Protein AF-A0A9X6NEK0-F1 (afdb_monomer_lite)

Structure (mmCIF, N/CA/C/O backbone):
data_AF-A0A9X6NEK0-F1
#
_entry.id   AF-A0A9X6NEK0-F1
#
l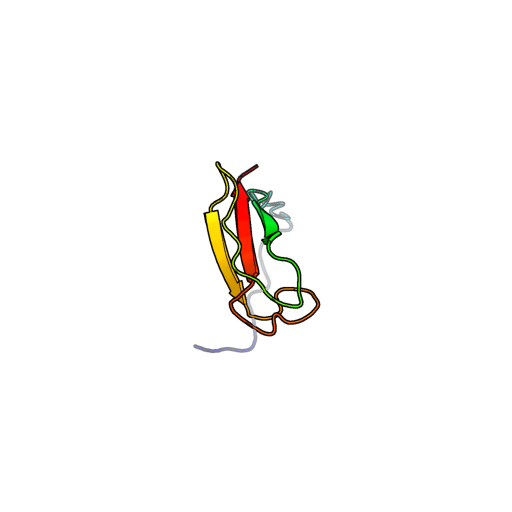oop_
_atom_site.group_PDB
_atom_site.id
_atom_site.type_symbol
_atom_site.label_atom_id
_atom_site.label_alt_id
_atom_site.label_comp_id
_atom_site.label_asym_id
_atom_site.label_entity_id
_atom_site.label_seq_id
_atom_site.pdbx_PDB_ins_code
_atom_site.Cartn_x
_atom_site.Cartn_y
_atom_site.Cartn_z
_atom_site.occupancy
_atom_site.B_iso_or_equiv
_atom_site.auth_seq_id
_atom_site.auth_comp_id
_atom_site.auth_asym_id
_atom_site.auth_atom_id
_atom_site.pdbx_PDB_model_num
ATOM 1 N N . MET A 1 1 ? 24.797 -17.781 20.443 1.00 35.41 1 MET A N 1
ATOM 2 C CA . MET A 1 1 ? 25.071 -16.891 21.577 1.00 35.41 1 MET A CA 1
ATOM 3 C C . MET A 1 1 ? 24.325 -15.572 21.355 1.00 35.41 1 MET A C 1
ATOM 5 O O . MET A 1 1 ? 24.811 -14.704 20.653 1.00 35.41 1 MET A O 1
ATOM 9 N N . GLN A 1 2 ? 23.163 -15.426 21.989 1.00 51.44 2 GLN A N 1
ATOM 10 C CA . GLN A 1 2 ? 22.631 -14.128 22.406 1.00 51.44 2 GLN A CA 1
ATOM 11 C C . GLN A 1 2 ? 23.604 -13.466 23.386 1.00 51.44 2 GLN A C 1
ATOM 13 O O . GLN A 1 2 ? 23.502 -13.751 24.567 1.00 51.44 2 GLN A O 1
ATOM 18 N N . PHE A 1 3 ? 24.599 -12.687 22.968 1.00 40.84 3 PHE A N 1
ATOM 19 C CA . PHE A 1 3 ? 25.542 -12.112 23.943 1.00 40.84 3 PHE A CA 1
ATOM 20 C C . PHE A 1 3 ? 25.946 -10.718 23.450 1.00 40.84 3 PHE A C 1
ATOM 22 O O . PHE A 1 3 ? 26.414 -10.569 22.330 1.00 40.84 3 PHE A O 1
ATOM 29 N N . SER A 1 4 ? 25.559 -9.632 24.128 1.00 56.34 4 SER A N 1
ATOM 30 C CA . SER A 1 4 ? 25.986 -9.253 25.485 1.00 56.34 4 SER A CA 1
ATOM 31 C C . SER A 1 4 ? 27.514 -9.267 25.600 1.00 56.34 4 SER A C 1
ATOM 33 O O . SER A 1 4 ? 28.093 -10.310 25.865 1.00 56.34 4 SER A O 1
ATOM 35 N N . GLY A 1 5 ? 28.132 -8.097 25.391 1.00 49.69 5 GLY A N 1
ATOM 36 C CA . GLY A 1 5 ? 29.404 -7.686 26.004 1.00 49.69 5 GLY A CA 1
ATOM 37 C C . GLY A 1 5 ? 30.732 -8.246 25.464 1.00 49.69 5 GLY A C 1
ATOM 38 O O . GLY A 1 5 ? 31.042 -9.397 25.720 1.00 49.69 5 GLY A O 1
ATOM 39 N N . SER A 1 6 ? 31.560 -7.327 24.919 1.00 55.00 6 SER A N 1
ATOM 40 C CA . SER A 1 6 ? 33.049 -7.240 24.976 1.00 55.00 6 SER A CA 1
ATOM 41 C C . SER A 1 6 ? 33.909 -8.415 24.444 1.00 55.00 6 SER A C 1
ATOM 43 O O . SER A 1 6 ? 33.405 -9.523 24.336 1.00 55.00 6 SER A O 1
ATOM 45 N N . PRO A 1 7 ? 35.237 -8.284 24.182 1.00 52.09 7 PRO A N 1
ATOM 46 C CA . PRO A 1 7 ? 36.133 -7.118 24.135 1.00 52.09 7 PRO A CA 1
ATOM 47 C C . PRO A 1 7 ? 37.184 -7.242 22.990 1.00 52.09 7 PRO A C 1
ATOM 49 O O . PRO A 1 7 ? 38.234 -7.843 23.183 1.00 52.09 7 PRO A O 1
ATOM 52 N N . PHE A 1 8 ? 36.973 -6.671 21.802 1.00 48.84 8 PHE A N 1
ATOM 53 C CA . PHE A 1 8 ? 38.050 -6.578 20.793 1.00 48.84 8 PHE A CA 1
ATOM 54 C C . PHE A 1 8 ? 38.141 -5.162 20.235 1.00 48.84 8 PHE A C 1
ATOM 56 O O . PHE A 1 8 ? 37.902 -4.867 19.068 1.00 48.84 8 PHE A O 1
ATOM 63 N N . LEU A 1 9 ? 38.503 -4.267 21.153 1.00 56.94 9 LEU A N 1
ATOM 64 C CA . LEU A 1 9 ? 39.349 -3.122 20.855 1.00 56.94 9 LEU A CA 1
ATOM 65 C C . LEU A 1 9 ? 40.586 -3.624 20.106 1.00 56.94 9 LEU A C 1
ATOM 67 O O . LEU A 1 9 ? 41.437 -4.264 20.713 1.00 56.94 9 LEU A O 1
ATOM 71 N N . CYS A 1 10 ? 40.639 -3.360 18.805 1.00 53.38 10 CYS A N 1
ATOM 72 C CA . CYS A 1 10 ? 41.811 -3.016 17.997 1.00 53.38 10 CYS A CA 1
ATOM 73 C C . CYS A 1 10 ? 41.513 -3.500 16.580 1.00 53.38 10 CYS A C 1
ATOM 75 O O . CYS A 1 10 ? 41.501 -4.697 16.326 1.00 53.38 10 CYS A O 1
ATOM 77 N N . PHE A 1 11 ? 41.189 -2.582 15.682 1.00 49.72 11 PHE A N 1
ATOM 78 C CA . PHE A 1 11 ? 41.955 -2.346 14.465 1.00 49.72 11 PHE A CA 1
ATOM 79 C C . PHE A 1 11 ? 41.133 -1.412 13.570 1.00 49.72 11 PHE A C 1
ATOM 81 O O . PHE A 1 11 ? 40.048 -1.729 13.101 1.00 49.72 11 PHE A O 1
ATOM 88 N N . ILE A 1 12 ? 41.765 -0.271 13.315 1.00 55.19 12 ILE A N 1
ATOM 89 C CA . ILE A 1 12 ? 41.623 0.610 12.159 1.00 55.19 12 ILE A CA 1
ATOM 90 C C . ILE A 1 12 ? 40.387 1.513 12.104 1.00 55.19 12 ILE A C 1
ATOM 92 O O . ILE A 1 12 ?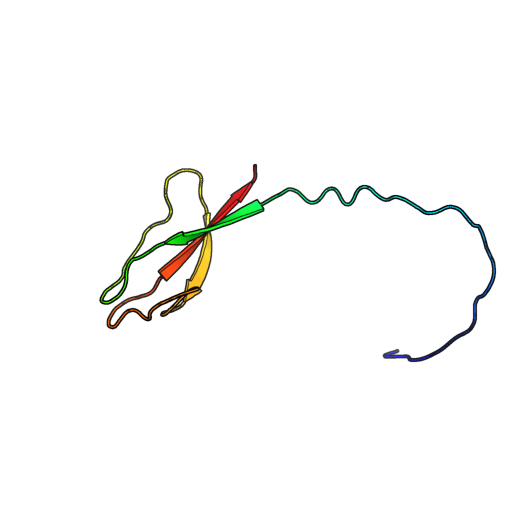 39.281 1.150 11.723 1.00 55.19 12 ILE A O 1
ATOM 96 N N . LEU A 1 13 ? 40.694 2.772 12.409 1.00 56.84 13 LEU A N 1
ATOM 97 C CA . LEU A 1 13 ? 40.118 4.023 11.935 1.00 56.84 13 LEU A CA 1
ATOM 98 C C . LEU A 1 13 ? 39.972 4.055 10.393 1.00 56.84 13 LEU A C 1
ATOM 100 O O . LEU A 1 13 ? 40.554 4.892 9.714 1.00 56.84 13 LEU A O 1
ATOM 104 N N . THR A 1 14 ? 39.224 3.128 9.813 1.00 55.12 14 THR A N 1
ATOM 105 C CA . THR A 1 14 ? 38.735 3.203 8.439 1.00 55.12 14 THR A CA 1
ATOM 106 C C . THR A 1 14 ? 37.235 3.112 8.554 1.00 55.12 14 THR A C 1
ATOM 108 O O . THR A 1 14 ? 36.672 2.020 8.618 1.00 55.12 14 THR A O 1
ATOM 111 N N . ILE A 1 15 ? 36.599 4.278 8.666 1.00 61.97 15 ILE A N 1
ATOM 112 C CA . ILE A 1 15 ? 35.159 4.419 8.502 1.00 61.97 15 ILE A CA 1
ATOM 113 C C . ILE A 1 15 ? 34.864 3.789 7.145 1.00 61.97 15 ILE A C 1
ATOM 115 O O . ILE A 1 15 ? 35.133 4.389 6.106 1.00 61.97 15 ILE A O 1
ATOM 119 N N . ALA A 1 16 ? 34.387 2.548 7.142 1.00 58.81 16 ALA A N 1
ATOM 120 C CA . ALA A 1 16 ? 33.744 1.994 5.979 1.00 58.81 16 ALA A CA 1
ATOM 121 C C . ALA A 1 16 ? 32.469 2.820 5.844 1.00 58.81 16 ALA A C 1
ATOM 123 O O . ALA A 1 16 ? 31.437 2.513 6.439 1.00 58.81 16 ALA A O 1
ATOM 124 N N . ILE A 1 17 ? 32.573 3.934 5.118 1.00 64.00 17 ILE A N 1
ATOM 125 C CA . ILE A 1 17 ? 31.428 4.592 4.515 1.00 64.00 17 ILE A CA 1
ATOM 126 C C . ILE A 1 17 ? 30.992 3.584 3.462 1.00 64.00 17 ILE A C 1
ATOM 128 O O . ILE A 1 17 ? 31.380 3.663 2.304 1.00 64.00 17 ILE A O 1
ATOM 132 N N . VAL A 1 18 ? 30.317 2.526 3.899 1.00 63.34 18 VAL A N 1
ATOM 133 C CA . VAL A 1 18 ? 29.599 1.662 2.986 1.00 63.34 18 VAL A CA 1
ATOM 134 C C . VAL A 1 18 ? 28.497 2.585 2.493 1.00 6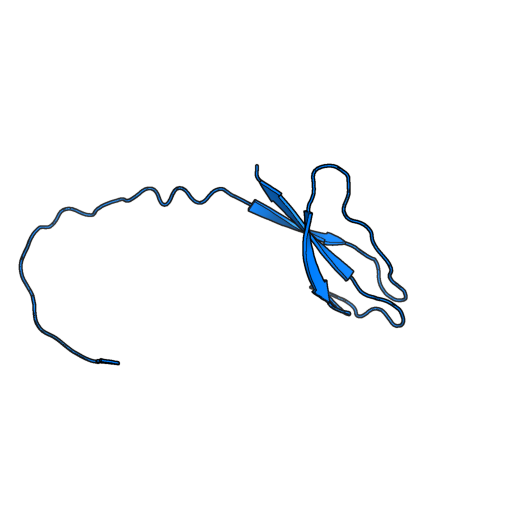3.34 18 VAL A C 1
ATOM 136 O O . VAL A 1 18 ? 27.661 2.975 3.315 1.00 63.34 18 VAL A O 1
ATOM 139 N N . PRO A 1 19 ? 28.477 3.021 1.219 1.00 60.81 19 PRO A N 1
ATOM 140 C CA . PRO A 1 19 ? 27.218 3.470 0.677 1.00 60.81 19 PRO A CA 1
ATOM 141 C C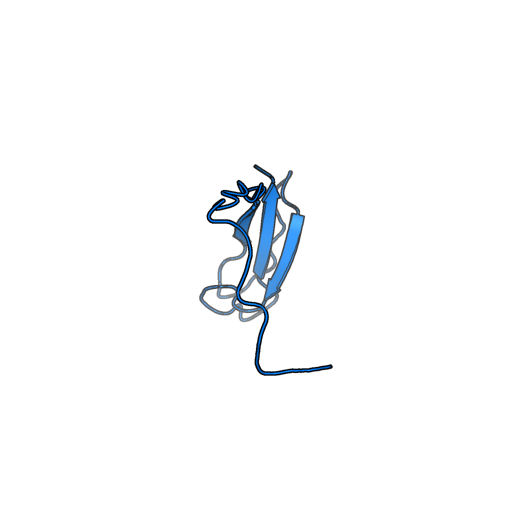 . PRO A 1 19 ? 26.343 2.228 0.769 1.00 60.81 19 PRO A C 1
ATOM 143 O O . PRO A 1 19 ? 26.512 1.272 0.012 1.00 60.81 19 PRO A O 1
ATOM 146 N N . THR A 1 20 ? 25.481 2.171 1.781 1.00 59.56 20 THR A N 1
ATOM 147 C CA . THR A 1 20 ? 24.383 1.224 1.755 1.00 59.56 20 THR A CA 1
ATOM 148 C C . THR A 1 20 ? 23.680 1.551 0.456 1.00 59.56 20 THR A C 1
ATOM 150 O O . THR A 1 20 ? 23.141 2.650 0.317 1.00 59.56 20 THR A O 1
ATOM 153 N N . LEU A 1 21 ? 23.782 0.656 -0.524 1.00 58.59 21 LEU A N 1
ATOM 154 C CA . LEU A 1 21 ? 23.024 0.736 -1.757 1.00 58.59 21 LEU A CA 1
ATOM 155 C C . LEU A 1 21 ? 21.575 0.463 -1.343 1.00 58.59 21 LEU A C 1
ATOM 157 O O . LEU A 1 21 ? 21.053 -0.636 -1.494 1.00 58.59 21 LEU A O 1
ATOM 161 N N . THR A 1 22 ? 20.963 1.431 -0.663 1.00 61.69 22 THR A N 1
ATOM 162 C CA . THR A 1 22 ? 19.552 1.422 -0.342 1.00 61.69 22 THR A CA 1
ATOM 163 C C . THR A 1 22 ? 18.896 1.689 -1.671 1.00 61.69 22 THR A C 1
ATOM 165 O O . THR A 1 22 ? 18.755 2.842 -2.069 1.00 61.69 22 THR A O 1
ATOM 168 N N . THR A 1 23 ? 18.582 0.619 -2.397 1.00 65.38 23 THR A N 1
ATOM 169 C CA . THR A 1 23 ? 17.602 0.676 -3.475 1.00 65.38 23 THR A CA 1
ATOM 170 C C . THR A 1 23 ? 16.385 1.369 -2.885 1.00 65.38 23 THR A C 1
ATOM 172 O O . THR A 1 23 ? 15.724 0.813 -2.000 1.00 65.38 23 THR A O 1
ATOM 175 N N . ALA A 1 24 ? 16.191 2.633 -3.250 1.00 73.50 24 ALA A N 1
ATOM 176 C CA . ALA A 1 24 ? 15.164 3.466 -2.665 1.00 73.50 24 ALA A CA 1
ATOM 177 C C . ALA A 1 24 ? 13.830 2.952 -3.200 1.00 73.50 24 ALA A C 1
ATOM 179 O O . ALA A 1 24 ? 13.433 3.243 -4.320 1.00 73.50 24 ALA A O 1
ATOM 180 N N . SER A 1 25 ? 13.161 2.103 -2.424 1.00 86.00 25 SER A N 1
ATOM 181 C CA . SER A 1 25 ? 11.821 1.650 -2.769 1.00 86.00 25 SER A CA 1
ATOM 182 C C . SER A 1 25 ? 10.824 2.729 -2.364 1.00 86.00 25 SER A C 1
ATOM 184 O O . SER A 1 25 ? 10.710 3.047 -1.174 1.00 86.00 25 SER A O 1
ATOM 186 N N . ILE A 1 26 ? 10.087 3.273 -3.328 1.00 91.12 26 ILE A N 1
ATOM 187 C CA . ILE A 1 26 ? 8.990 4.200 -3.052 1.00 91.12 26 ILE A CA 1
ATOM 188 C C . ILE A 1 26 ? 7.764 3.356 -2.722 1.00 91.12 26 ILE A C 1
ATOM 190 O O . ILE A 1 26 ? 7.379 2.487 -3.497 1.00 91.12 26 ILE A O 1
ATOM 194 N N . CYS A 1 27 ? 7.146 3.604 -1.569 1.00 93.69 27 CYS A N 1
ATOM 195 C CA . CYS A 1 27 ? 5.967 2.876 -1.111 1.00 93.69 27 CYS A CA 1
ATOM 196 C C . CYS A 1 27 ? 4.853 3.841 -0.717 1.00 93.69 27 CYS A C 1
ATOM 198 O O . CYS A 1 27 ? 5.103 4.821 -0.016 1.00 93.69 27 CYS A O 1
ATOM 200 N N . ARG A 1 28 ? 3.614 3.519 -1.091 1.00 93.50 28 ARG A N 1
ATOM 201 C CA . ARG A 1 28 ? 2.420 4.270 -0.696 1.00 93.50 28 ARG A CA 1
ATOM 202 C C . ARG A 1 28 ? 1.237 3.348 -0.443 1.00 93.50 28 ARG A C 1
ATOM 204 O O . ARG A 1 28 ? 1.145 2.266 -1.019 1.00 93.50 28 ARG A O 1
ATOM 211 N N . TRP A 1 29 ? 0.338 3.767 0.434 1.00 95.06 29 TRP A N 1
ATOM 212 C CA . TRP A 1 29 ? -0.899 3.044 0.680 1.00 95.06 29 TRP A CA 1
ATOM 21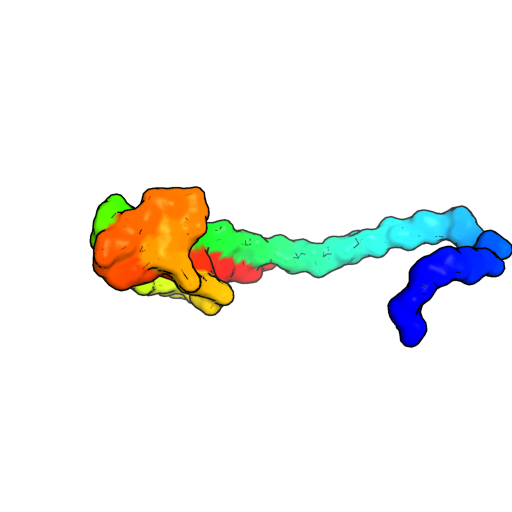3 C C . TRP A 1 29 ? -2.001 3.526 -0.256 1.00 95.06 29 TRP A C 1
ATOM 215 O O . TRP A 1 29 ? -2.254 4.719 -0.395 1.00 95.06 29 TRP A O 1
ATOM 225 N N . GLU A 1 30 ? -2.666 2.566 -0.881 1.00 94.56 30 GLU A N 1
ATOM 226 C CA . GLU A 1 30 ? -3.788 2.763 -1.784 1.00 94.56 30 GLU A CA 1
ATOM 227 C C . GLU A 1 30 ? -5.102 2.386 -1.104 1.00 94.56 30 GLU A C 1
ATOM 229 O O . GLU A 1 30 ? -5.174 1.417 -0.342 1.00 94.56 30 GLU A O 1
ATOM 234 N N . GLY A 1 31 ? -6.164 3.116 -1.445 1.00 92.00 31 GLY A N 1
ATOM 235 C CA . GLY A 1 31 ? -7.530 2.882 -0.979 1.00 92.00 31 GLY A CA 1
ATOM 236 C C . GLY A 1 31 ? -8.020 3.953 -0.005 1.00 92.00 31 GLY A C 1
ATOM 237 O O . GLY A 1 31 ? -7.368 4.268 0.990 1.00 92.00 31 GLY A O 1
ATOM 238 N N . THR A 1 32 ? -9.220 4.476 -0.249 1.00 93.25 32 THR A N 1
ATOM 239 C CA . THR A 1 32 ? -9.816 5.570 0.534 1.00 93.25 32 THR A CA 1
ATOM 240 C C . THR A 1 32 ? -10.894 5.030 1.466 1.00 93.25 32 THR A C 1
ATOM 242 O O . THR A 1 32 ? -11.830 4.366 1.033 1.00 93.25 32 THR A O 1
ATOM 245 N N . ALA A 1 33 ? -10.755 5.292 2.767 1.00 92.69 33 ALA A N 1
ATOM 246 C CA . ALA A 1 33 ? -11.800 4.970 3.740 1.00 92.69 33 ALA A CA 1
ATOM 247 C C . ALA A 1 33 ? -13.002 5.917 3.533 1.00 92.69 33 ALA A C 1
ATOM 249 O O . ALA A 1 33 ? -12.776 7.058 3.131 1.00 92.69 33 ALA A O 1
ATOM 250 N N . PRO A 1 34 ? -14.257 5.504 3.807 1.00 85.69 34 PRO A N 1
ATOM 251 C CA . PRO A 1 34 ? -14.643 4.379 4.658 1.00 85.69 34 PRO A CA 1
ATOM 252 C C . PRO A 1 34 ? -14.951 3.023 3.997 1.00 85.69 34 PRO A C 1
ATOM 254 O O . PRO A 1 34 ? -15.222 2.111 4.748 1.00 85.69 34 PRO A O 1
ATOM 257 N N . PHE A 1 35 ? -14.878 2.756 2.695 1.00 79.44 35 PHE A N 1
ATOM 258 C CA . PHE A 1 35 ? -15.022 1.366 2.188 1.00 79.44 35 PHE A CA 1
ATOM 259 C C . PHE A 1 35 ? -14.020 1.129 1.042 1.00 79.44 35 PHE A C 1
ATOM 261 O O . PHE A 1 35 ? -14.051 1.870 0.067 1.00 79.44 35 PHE A O 1
ATOM 268 N N . CYS A 1 36 ? -13.109 0.149 1.151 1.00 85.19 36 CYS A N 1
ATOM 269 C CA . CYS A 1 36 ? -11.903 0.064 0.307 1.00 85.19 36 CYS A CA 1
ATOM 270 C C . CYS A 1 36 ? -11.700 -1.315 -0.344 1.00 85.19 36 CYS A C 1
ATOM 272 O O . CYS A 1 36 ? -11.691 -2.319 0.353 1.00 85.19 36 CYS A O 1
ATOM 274 N N . SER A 1 37 ? -11.380 -1.363 -1.636 1.00 88.06 37 SER A N 1
ATOM 275 C CA . SER A 1 37 ? -10.805 -2.533 -2.328 1.00 88.06 37 SER A CA 1
ATOM 276 C C . SER A 1 37 ? -9.883 -2.036 -3.451 1.00 88.06 37 SER A C 1
ATOM 278 O O . SER A 1 37 ? -10.299 -1.980 -4.605 1.00 88.06 37 SER A O 1
ATOM 280 N N . PRO A 1 38 ? -8.669 -1.572 -3.122 1.00 90.81 38 PRO A N 1
ATOM 281 C CA . PRO A 1 38 ? -7.741 -0.987 -4.076 1.00 90.81 38 PRO A CA 1
ATOM 282 C C . PRO A 1 38 ? -7.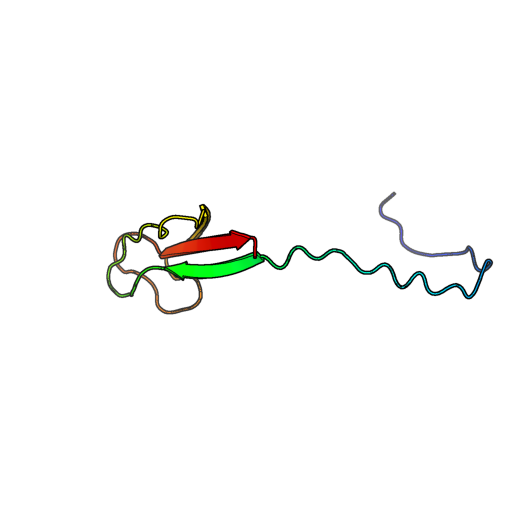039 -2.062 -4.909 1.00 90.81 38 PRO A C 1
ATOM 284 O O . PRO A 1 38 ? -6.995 -3.237 -4.547 1.00 90.81 38 PRO A O 1
ATOM 287 N N . VAL A 1 39 ? -6.419 -1.616 -5.995 1.00 93.38 39 VAL A N 1
ATOM 288 C CA . VAL A 1 39 ? -5.466 -2.377 -6.807 1.00 93.38 39 VAL A CA 1
ATOM 289 C C . VAL A 1 39 ? -4.214 -1.512 -6.930 1.00 93.38 39 VAL A C 1
ATOM 291 O O . VAL A 1 39 ? -4.326 -0.289 -6.998 1.00 93.38 39 VAL A O 1
ATOM 294 N N . CYS A 1 40 ? -3.028 -2.121 -6.902 1.00 94.25 40 CYS A N 1
ATOM 295 C CA . CYS A 1 40 ? -1.803 -1.374 -7.175 1.00 94.25 40 CYS A CA 1
ATOM 296 C C . CYS A 1 40 ? -1.761 -0.988 -8.655 1.00 94.25 40 CYS A C 1
ATOM 298 O O . CYS A 1 40 ? -2.068 -1.818 -9.507 1.00 94.25 40 CYS A O 1
ATOM 300 N N . SER A 1 41 ? -1.387 0.256 -8.949 1.00 90.69 41 SER A N 1
ATOM 301 C CA . SER A 1 41 ? -1.194 0.724 -10.324 1.00 90.69 41 SER A CA 1
ATOM 302 C C . SER A 1 41 ? -0.139 -0.103 -11.063 1.00 90.69 41 SER A C 1
ATOM 304 O O . SER A 1 41 ? 0.750 -0.685 -10.440 1.00 90.69 41 SER A O 1
ATOM 306 N N . ASP A 1 42 ? -0.198 -0.114 -12.395 1.00 91.94 42 ASP A N 1
ATOM 307 C CA . ASP A 1 42 ? 0.798 -0.793 -13.226 1.00 91.94 42 ASP A CA 1
ATOM 308 C C . ASP A 1 42 ? 2.229 -0.354 -12.887 1.00 91.94 42 ASP A C 1
ATOM 310 O O . ASP A 1 42 ? 2.514 0.829 -12.689 1.00 91.94 42 ASP A O 1
ATOM 314 N N . GLY A 1 43 ? 3.132 -1.331 -12.791 1.00 90.00 43 GLY A N 1
ATOM 315 C CA . GLY A 1 43 ? 4.519 -1.126 -12.360 1.00 90.00 43 GLY A CA 1
ATOM 316 C C . GLY A 1 43 ? 4.725 -1.123 -10.842 1.00 90.00 43 GLY A C 1
ATOM 317 O O . GLY A 1 43 ? 5.866 -1.175 -10.394 1.00 90.00 43 GLY A O 1
ATOM 318 N N . TRP A 1 44 ? 3.655 -1.139 -10.043 1.00 94.94 44 TRP A N 1
ATOM 319 C CA . TRP A 1 44 ? 3.733 -1.237 -8.587 1.00 94.94 44 TRP A CA 1
ATOM 320 C C . TRP A 1 44 ? 3.319 -2.627 -8.115 1.00 94.94 44 TRP A C 1
ATOM 322 O O . TRP A 1 44 ? 2.343 -3.206 -8.592 1.00 94.94 44 TRP A O 1
ATOM 332 N N . TYR A 1 45 ? 4.025 -3.157 -7.121 1.00 93.88 45 TYR A N 1
ATOM 333 C CA . TYR A 1 45 ? 3.691 -4.438 -6.507 1.00 93.88 45 TYR A CA 1
ATOM 334 C C . TYR A 1 45 ? 3.078 -4.240 -5.122 1.00 93.88 45 TYR A C 1
ATOM 336 O O . TYR A 1 45 ? 3.422 -3.315 -4.381 1.00 93.88 45 TYR A O 1
ATOM 344 N N . ARG A 1 46 ? 2.167 -5.140 -4.745 1.00 94.88 46 ARG A N 1
ATOM 345 C CA . ARG A 1 46 ? 1.588 -5.164 -3.401 1.00 94.88 46 ARG A CA 1
ATOM 346 C C . ARG A 1 46 ? 2.615 -5.720 -2.419 1.00 94.88 46 ARG A C 1
ATOM 348 O O . ARG A 1 46 ? 2.886 -6.917 -2.419 1.00 94.88 46 ARG A O 1
ATOM 355 N N . ALA A 1 47 ? 3.148 -4.851 -1.572 1.00 94.38 47 ALA A N 1
ATOM 356 C CA . ALA A 1 47 ? 4.055 -5.215 -0.491 1.00 94.38 47 ALA A CA 1
ATOM 357 C C . ALA A 1 47 ? 3.306 -5.621 0.785 1.00 94.38 47 ALA A C 1
ATOM 359 O O . ALA A 1 47 ? 3.791 -6.461 1.534 1.00 94.38 47 ALA A O 1
ATOM 360 N N . ASP A 1 48 ? 2.135 -5.027 1.043 1.00 94.88 48 ASP A N 1
ATOM 361 C CA . ASP A 1 48 ? 1.357 -5.299 2.256 1.00 94.88 48 ASP A CA 1
ATOM 362 C C . ASP A 1 48 ? -0.144 -5.010 2.062 1.00 94.88 48 ASP A C 1
ATOM 364 O O . ASP A 1 48 ? -0.575 -4.452 1.046 1.00 94.88 48 ASP A O 1
ATOM 368 N N . SER A 1 49 ? -0.965 -5.381 3.041 1.00 94.81 49 SER A N 1
ATOM 369 C CA . SER A 1 49 ? -2.375 -5.012 3.127 1.00 94.81 49 SER A CA 1
ATOM 370 C C . SER A 1 49 ? -2.845 -4.837 4.560 1.00 94.81 49 SER A C 1
ATOM 372 O O . SER A 1 49 ? -2.625 -5.701 5.401 1.00 94.81 49 SER A O 1
ATOM 374 N N . SER A 1 50 ? -3.592 -3.769 4.811 1.00 94.25 50 SER A N 1
ATOM 375 C CA . SER A 1 50 ? -4.126 -3.447 6.131 1.00 94.25 50 SER A CA 1
ATOM 376 C C . SER A 1 50 ? -5.484 -2.783 5.995 1.00 94.25 50 SER A C 1
ATOM 378 O O . SER A 1 50 ? -5.739 -2.054 5.044 1.00 94.25 50 SER A O 1
ATOM 380 N N . ARG A 1 51 ? -6.372 -2.994 6.966 1.00 93.19 51 ARG A N 1
ATOM 381 C CA . ARG A 1 51 ? -7.700 -2.367 6.972 1.00 93.19 51 ARG A CA 1
ATOM 382 C C . ARG A 1 51 ? -7.631 -0.844 7.115 1.00 93.19 51 ARG A C 1
ATOM 384 O O . ARG A 1 51 ? -8.532 -0.158 6.651 1.00 93.19 51 ARG A O 1
ATOM 391 N N . CYS A 1 52 ? -6.579 -0.320 7.732 1.00 92.31 52 CYS A N 1
ATOM 392 C CA . CYS A 1 52 ? -6.401 1.117 7.958 1.00 92.31 52 CYS A CA 1
ATOM 393 C C . CYS A 1 52 ? -5.205 1.688 7.199 1.00 92.31 52 CYS A C 1
ATOM 395 O O . CYS A 1 52 ? -5.205 2.871 6.869 1.00 92.31 52 CYS A O 1
ATOM 397 N N . GLY A 1 53 ? -4.227 0.837 6.870 1.00 91.06 53 GLY A N 1
ATOM 398 C CA . GLY A 1 53 ? -2.944 1.279 6.341 1.00 91.06 53 GLY A CA 1
ATOM 399 C C . GLY A 1 53 ? -2.266 2.216 7.335 1.00 91.06 53 GLY A C 1
ATOM 400 O O . GLY A 1 53 ? -2.036 1.865 8.487 1.00 91.06 53 GLY A O 1
ATOM 401 N N . ASP A 1 54 ? -2.006 3.413 6.859 1.00 89.06 54 ASP A N 1
ATOM 402 C CA . ASP A 1 54 ? -1.368 4.577 7.468 1.00 89.06 54 ASP A CA 1
ATOM 403 C C . ASP A 1 54 ? -2.372 5.674 7.879 1.00 89.06 54 ASP A C 1
ATOM 405 O O . ASP A 1 54 ? -1.969 6.736 8.349 1.00 89.06 54 ASP A O 1
ATOM 409 N N . GLY A 1 55 ? -3.681 5.430 7.746 1.00 89.62 55 GLY A N 1
ATOM 410 C CA . GLY A 1 55 ? -4.712 6.414 8.070 1.00 89.62 55 GLY A CA 1
ATOM 411 C C . GLY A 1 55 ? -6.038 5.801 8.517 1.00 89.62 55 GLY A C 1
ATOM 412 O O . GLY A 1 55 ? -6.087 4.829 9.270 1.00 89.62 55 GLY A O 1
ATOM 413 N N . ALA A 1 56 ? -7.145 6.405 8.077 1.00 93.88 56 ALA A N 1
ATOM 414 C CA . ALA A 1 56 ? -8.486 5.980 8.468 1.00 93.88 56 ALA A CA 1
ATOM 415 C C . ALA A 1 56 ? -8.821 4.555 7.987 1.00 93.88 56 ALA A C 1
ATOM 417 O O . ALA A 1 56 ? -8.482 4.148 6.871 1.00 93.88 56 ALA A O 1
ATOM 418 N N . CYS A 1 57 ? -9.548 3.816 8.827 1.00 94.75 57 CYS A N 1
ATOM 419 C CA . CYS A 1 57 ? -9.915 2.425 8.587 1.00 94.75 57 CYS A CA 1
ATOM 420 C C . CYS A 1 57 ? -11.074 2.259 7.603 1.00 94.75 57 CYS A C 1
ATOM 422 O O . CYS A 1 57 ? -12.093 2.943 7.679 1.00 94.75 57 CYS A O 1
ATOM 424 N N . CYS A 1 58 ? -10.941 1.276 6.720 1.00 94.75 58 CYS A N 1
ATOM 425 C CA . CYS A 1 58 ? -11.995 0.813 5.834 1.00 94.75 58 CYS A CA 1
ATOM 426 C C . CYS A 1 58 ? -13.039 0.025 6.640 1.00 94.75 58 CYS A C 1
ATOM 428 O O . CYS A 1 58 ? -12.713 -0.904 7.378 1.00 94.75 58 CYS A O 1
ATOM 430 N N . TRP A 1 59 ? -14.310 0.370 6.508 1.00 94.06 59 TRP A N 1
ATOM 431 C CA . TRP A 1 59 ? -15.452 -0.358 7.048 1.00 94.06 59 TRP A CA 1
ATOM 432 C C . TRP A 1 59 ? -15.636 -1.701 6.322 1.00 94.06 59 TRP A C 1
ATOM 434 O O . TRP A 1 59 ? -15.943 -2.687 6.984 1.00 94.06 59 TRP A O 1
ATOM 444 N N . THR A 1 60 ? -15.341 -1.793 5.021 1.00 91.94 60 THR A N 1
ATOM 445 C CA . THR A 1 60 ? -15.282 -3.044 4.230 1.00 91.94 60 THR A CA 1
ATOM 446 C C . THR A 1 60 ? -14.028 -3.065 3.362 1.00 91.94 60 THR A C 1
ATOM 448 O O . THR A 1 60 ? -13.525 -2.013 2.963 1.00 91.94 60 THR A O 1
ATOM 451 N N . GLY A 1 61 ? -13.522 -4.279 3.126 1.00 93.56 61 GLY A N 1
ATOM 452 C CA . GLY A 1 61 ? -12.271 -4.555 2.422 1.00 93.56 61 GLY A CA 1
ATOM 453 C C . GLY A 1 61 ? -11.021 -4.013 3.133 1.00 93.56 61 GLY A C 1
ATOM 454 O O . GLY A 1 61 ? -10.993 -3.925 4.363 1.00 93.56 61 GLY A O 1
ATOM 455 N N . VAL A 1 62 ? -9.951 -3.736 2.383 1.00 94.44 62 VAL A N 1
ATOM 456 C CA . VAL A 1 62 ? -8.611 -3.402 2.914 1.00 94.44 62 VAL A CA 1
ATOM 457 C C . VAL A 1 62 ? -7.916 -2.355 2.051 1.00 94.44 62 VAL A C 1
ATOM 459 O O . VAL A 1 62 ? -8.292 -2.168 0.905 1.00 94.44 62 VAL A O 1
ATOM 462 N N . LYS A 1 63 ? -6.891 -1.691 2.581 1.00 96.25 63 LYS A N 1
ATOM 463 C CA . LYS A 1 63 ? -5.912 -0.901 1.827 1.00 96.25 63 LYS A CA 1
ATOM 464 C C . LYS A 1 63 ? -4.735 -1.776 1.411 1.00 96.25 63 LYS A C 1
ATOM 466 O O . LYS A 1 63 ? -4.402 -2.723 2.129 1.00 96.25 63 LYS A O 1
ATOM 471 N N . TYR A 1 64 ? -4.077 -1.445 0.305 1.00 97.06 64 TYR A N 1
ATOM 472 C CA . TYR A 1 64 ? -2.852 -2.117 -0.143 1.00 97.06 64 TYR A CA 1
ATOM 473 C C . TYR A 1 64 ? -1.669 -1.172 -0.056 1.00 97.06 64 TYR A C 1
ATOM 475 O O . TYR A 1 64 ? -1.754 -0.036 -0.503 1.00 97.06 64 TYR A O 1
ATOM 483 N N . LYS A 1 65 ? -0.560 -1.647 0.506 1.00 96.06 65 LYS A N 1
ATOM 484 C CA . LYS A 1 65 ? 0.712 -0.940 0.430 1.00 96.06 65 LYS A CA 1
ATOM 485 C C . LYS A 1 65 ? 1.365 -1.331 -0.881 1.00 96.06 65 LYS A C 1
ATOM 487 O O . LYS A 1 65 ? 1.793 -2.475 -1.037 1.00 96.06 65 LYS A O 1
ATOM 492 N N . CYS A 1 66 ? 1.401 -0.401 -1.815 1.00 95.88 66 CYS A N 1
ATOM 493 C CA . CYS A 1 66 ? 1.995 -0.588 -3.123 1.00 95.88 66 CYS A CA 1
ATOM 494 C C . CYS A 1 66 ? 3.392 0.025 -3.114 1.00 95.88 66 CYS A C 1
ATOM 496 O O . CYS A 1 66 ? 3.568 1.159 -2.668 1.00 95.88 66 CYS A O 1
ATOM 498 N N . CYS A 1 67 ? 4.380 -0.723 -3.590 1.00 95.12 67 CYS A N 1
ATOM 499 C CA . CYS A 1 67 ? 5.759 -0.267 -3.695 1.00 95.12 67 CYS A CA 1
ATOM 500 C C . CYS A 1 67 ? 6.267 -0.404 -5.131 1.00 95.12 67 CYS A C 1
ATOM 502 O O . CYS A 1 67 ? 5.806 -1.264 -5.881 1.00 95.12 67 CYS A O 1
ATOM 504 N N . THR A 1 68 ? 7.232 0.430 -5.490 1.00 93.31 68 THR A N 1
ATOM 505 C CA . THR A 1 68 ? 8.039 0.302 -6.703 1.00 93.31 68 THR A CA 1
ATOM 506 C C . THR A 1 68 ? 9.507 0.487 -6.347 1.00 93.31 68 THR A C 1
ATOM 508 O O . THR A 1 68 ? 9.843 1.088 -5.323 1.00 93.31 68 THR A O 1
ATOM 511 N N . ILE A 1 69 ? 10.373 -0.059 -7.188 1.00 86.81 69 ILE A N 1
ATOM 512 C CA . ILE A 1 69 ? 11.800 0.247 -7.178 1.00 86.81 69 ILE A CA 1
ATOM 513 C C . ILE A 1 69 ? 11.964 1.489 -8.061 1.00 86.81 69 ILE A C 1
ATOM 515 O O . ILE A 1 69 ? 11.391 1.511 -9.153 1.00 86.81 69 ILE A O 1
ATOM 519 N N . ASP A 1 70 ? 12.648 2.515 -7.555 1.00 67.12 70 ASP A N 1
ATOM 520 C CA . ASP A 1 70 ? 13.077 3.679 -8.347 1.00 67.12 70 ASP A CA 1
ATOM 521 C C . ASP A 1 70 ? 14.394 3.376 -9.081 1.00 67.12 70 ASP A C 1
ATOM 523 O O . ASP A 1 70 ? 15.275 2.724 -8.460 1.00 67.12 70 ASP A O 1
#

Foldseek 3Di:
DPDDDDDDPDDDPDPPPPVPPPQPKDKDKDADPQAGDDDAPPQWDFPDWAQAPPHRGHPYDIITITIHGD

Secondary structure (DSSP, 8-state):
----------S-------------EEEEEE--TTEE---PPTT-EEEEEESSTTSSPPSEE-EEEEEEE-

Radius of gyration: 20.65 Å; chains: 1; bounding box: 57×23×39 Å

Organism: Hypsibius exemplaris (NCBI:txid2072580)

pLDDT: mean 79.54, std 18.06, range [35.41, 97.06]

Sequence (70 aa):
MQFSGSPFLCFILTIAIVPTLTTASICRWEGTAPFCSPVCSDGWYRADSSRCGDGACCWTGVKYKCCTID